Protein AF-A0A1A9CSK3-F1 (afdb_monomer)

Solvent-accessible surface area (backbone atoms only — not comparable to full-atom values): 4413 Å² total; per-residue (Å²): 98,69,92,70,68,52,54,65,67,52,52,33,60,72,73,69,51,85,70,86,53,77,62,53,79,75,56,72,80,48,73,66,58,53,52,52,50,51,51,51,51,50,51,51,50,52,52,50,50,54,55,45,38,75,75,43,70,69,50,94,51,62,73,61,23,53,58,40,57,79,73,108

Mean predicted aligned error: 3.85 Å

Radius of gyration: 17.13 Å; Cα contacts (8 Å, |Δi|>4): 38; chains: 1; bounding box: 37×23×42 Å

Foldseek 3Di:
DVVLVQDPLVVCVVVVHDDPDPVNVVDDDDPVSVVSVVVVVVVVVVVVLVVVCVVPQADPPVVSRVVSVVVD

Secondary structure (DSSP, 8-state):
-GGGT--HHHHHHHHT----SSGGGT----HHHHHHHHHHHHHHHHHHHHHHHHH-S--SSHHHHHHHHHT-

pLDDT: mean 94.17, std 5.25, range [77.81, 98.38]

Sequence (72 aa):
MEDLGTEKVLMDQRMGHIDGSVSARYAHVTPGMRKRLVLGLTEQWEAALAARLSMCPKSPVHVLDALLRVRR

Structure (mmCIF, N/CA/C/O backbone):
data_AF-A0A1A9CSK3-F1
#
_entry.id   AF-A0A1A9CSK3-F1
#
loop_
_atom_site.group_PDB
_atom_site.id
_atom_site.type_symbol
_atom_site.label_atom_id
_atom_site.label_alt_id
_atom_site.label_comp_id
_atom_site.label_asym_id
_atom_site.label_entity_id
_atom_site.label_seq_id
_atom_site.pdbx_PDB_ins_code
_atom_site.Cartn_x
_atom_site.Cartn_y
_atom_site.Cartn_z
_atom_site.occupancy
_atom_site.B_iso_or_equiv
_atom_site.auth_seq_id
_atom_site.auth_comp_id
_atom_site.auth_asym_id
_atom_site.auth_atom_id
_atom_site.pdbx_PDB_model_num
ATOM 1 N N . MET A 1 1 ? 9.985 -0.674 1.886 1.00 86.25 1 MET A N 1
ATOM 2 C CA . MET A 1 1 ? 9.920 -1.031 0.445 1.00 86.25 1 MET A CA 1
ATOM 3 C C . MET A 1 1 ? 11.093 -1.921 0.065 1.00 86.25 1 MET A C 1
ATOM 5 O O . MET A 1 1 ? 10.873 -2.898 -0.638 1.00 86.25 1 MET A O 1
ATOM 9 N N . GLU A 1 2 ? 12.294 -1.643 0.576 1.00 93.12 2 GLU A N 1
ATOM 10 C CA . GLU A 1 2 ? 13.469 -2.512 0.403 1.00 93.12 2 GLU A CA 1
ATOM 11 C C . GLU A 1 2 ? 13.240 -3.933 0.936 1.00 93.12 2 GLU A C 1
ATOM 13 O O . GLU A 1 2 ? 13.430 -4.878 0.181 1.00 93.12 2 GLU A O 1
ATOM 18 N N . ASP A 1 3 ? 12.687 -4.092 2.146 1.00 93.94 3 ASP A N 1
ATOM 19 C CA . ASP A 1 3 ? 12.351 -5.421 2.704 1.00 93.94 3 ASP A CA 1
ATOM 20 C C . ASP A 1 3 ? 11.317 -6.205 1.875 1.00 93.94 3 ASP A C 1
ATOM 22 O O . ASP A 1 3 ? 11.236 -7.425 1.961 1.00 93.94 3 ASP A O 1
ATOM 26 N N . LEU A 1 4 ? 10.531 -5.511 1.042 1.00 94.75 4 LEU A N 1
ATOM 27 C CA . LEU A 1 4 ? 9.598 -6.135 0.095 1.00 94.75 4 LEU A CA 1
ATOM 28 C C . LEU A 1 4 ? 10.272 -6.523 -1.232 1.00 94.75 4 LEU A C 1
ATOM 30 O O . LEU A 1 4 ? 9.587 -6.938 -2.164 1.00 94.75 4 LEU A O 1
ATOM 34 N N . GLY A 1 5 ? 11.583 -6.309 -1.370 1.00 95.00 5 GLY A N 1
ATOM 35 C CA . GLY A 1 5 ? 12.313 -6.501 -2.621 1.00 95.00 5 GLY A CA 1
ATOM 36 C C . GLY A 1 5 ? 11.850 -5.563 -3.739 1.00 95.00 5 GLY A C 1
ATOM 37 O O . GLY A 1 5 ? 11.945 -5.914 -4.913 1.00 95.00 5 GLY A O 1
ATOM 38 N N . THR A 1 6 ? 11.298 -4.391 -3.396 1.00 95.69 6 THR A N 1
ATOM 39 C CA . THR A 1 6 ? 10.808 -3.445 -4.409 1.00 95.69 6 THR A CA 1
ATOM 40 C C . THR A 1 6 ? 11.975 -2.921 -5.231 1.00 95.69 6 THR A C 1
ATOM 42 O O . THR A 1 6 ? 12.993 -2.513 -4.681 1.00 95.69 6 THR A O 1
ATOM 45 N N . GLU A 1 7 ? 11.836 -2.883 -6.551 1.00 94.25 7 GLU A N 1
ATOM 46 C CA . GLU A 1 7 ? 12.913 -2.425 -7.416 1.00 94.25 7 GLU A CA 1
ATOM 47 C C . GLU A 1 7 ? 13.158 -0.918 -7.256 1.00 94.25 7 GLU A C 1
ATOM 49 O O . GLU A 1 7 ? 12.220 -0.115 -7.187 1.00 94.25 7 GLU A O 1
ATOM 54 N N . LYS A 1 8 ? 14.434 -0.517 -7.270 1.00 92.50 8 LYS A N 1
ATOM 55 C CA . LYS A 1 8 ? 14.872 0.867 -7.027 1.00 92.50 8 LYS A CA 1
ATOM 56 C C . LYS A 1 8 ? 14.150 1.905 -7.887 1.00 92.50 8 LYS A C 1
ATOM 58 O O . LYS A 1 8 ? 13.680 2.900 -7.352 1.00 92.50 8 LYS A O 1
ATOM 63 N N . VAL A 1 9 ? 13.954 1.634 -9.178 1.00 94.00 9 VAL A N 1
ATOM 64 C CA . VAL A 1 9 ? 13.249 2.555 -10.089 1.00 94.00 9 VAL A CA 1
ATOM 65 C C . VAL A 1 9 ? 11.798 2.831 -9.663 1.00 94.00 9 VAL A C 1
ATOM 67 O O . VAL A 1 9 ? 11.290 3.935 -9.852 1.00 94.00 9 VAL A O 1
ATOM 70 N N . LEU A 1 10 ? 11.118 1.854 -9.052 1.00 95.12 10 LEU A N 1
ATOM 71 C CA . LEU A 1 10 ? 9.768 2.040 -8.519 1.00 95.12 10 LEU A CA 1
ATOM 72 C C . LEU A 1 10 ? 9.798 2.762 -7.166 1.00 95.12 10 LEU A C 1
ATOM 74 O O . LEU A 1 10 ? 8.932 3.602 -6.919 1.00 95.12 10 LEU A O 1
ATOM 78 N N . MET A 1 11 ? 10.790 2.477 -6.316 1.00 94.38 11 MET A N 1
ATOM 79 C CA . MET A 1 11 ? 10.996 3.212 -5.061 1.00 94.38 11 MET A CA 1
ATOM 80 C C . MET A 1 11 ? 11.239 4.699 -5.336 1.00 94.38 11 MET A C 1
ATOM 82 O O . MET A 1 11 ? 10.503 5.542 -4.830 1.00 94.38 11 MET A O 1
ATOM 86 N N . ASP A 1 12 ? 12.185 5.014 -6.217 1.00 93.94 12 ASP A N 1
ATOM 87 C CA . ASP A 1 12 ? 12.547 6.387 -6.568 1.00 93.94 12 ASP A CA 1
ATOM 88 C C . ASP A 1 12 ? 11.363 7.136 -7.192 1.00 93.94 12 ASP A C 1
ATOM 90 O O . ASP A 1 12 ? 11.027 8.236 -6.751 1.00 93.94 12 ASP A O 1
ATOM 94 N N . GLN A 1 13 ? 10.624 6.504 -8.112 1.00 93.12 13 GLN A N 1
ATOM 95 C CA . GLN A 1 13 ? 9.403 7.099 -8.659 1.00 93.12 13 GLN A CA 1
ATOM 96 C C . GLN A 1 13 ? 8.344 7.374 -7.576 1.00 93.12 13 GLN A C 1
ATOM 98 O O . GLN A 1 13 ? 7.623 8.369 -7.654 1.00 93.12 13 GLN A O 1
ATOM 103 N N . ARG A 1 14 ? 8.201 6.499 -6.571 1.00 93.94 14 ARG A N 1
ATOM 104 C CA . ARG A 1 14 ? 7.223 6.698 -5.491 1.00 93.94 14 ARG A CA 1
ATOM 105 C C . ARG A 1 14 ? 7.616 7.805 -4.523 1.00 93.94 14 ARG A C 1
ATOM 107 O O . ARG A 1 14 ? 6.724 8.503 -4.045 1.00 93.94 14 ARG A O 1
ATOM 114 N N . MET A 1 15 ? 8.911 7.963 -4.280 1.00 93.19 15 MET A N 1
ATOM 115 C CA . MET A 1 15 ? 9.465 8.993 -3.403 1.00 93.19 15 MET A CA 1
ATOM 116 C C . MET A 1 15 ? 9.662 10.340 -4.111 1.00 93.19 15 MET A C 1
ATOM 118 O O . MET A 1 15 ? 9.960 11.334 -3.458 1.00 93.19 15 MET A O 1
ATOM 122 N N . GLY A 1 16 ? 9.465 10.395 -5.433 1.00 91.25 16 GLY A N 1
ATOM 123 C CA . GLY A 1 16 ? 9.672 11.606 -6.229 1.00 91.25 16 GLY A CA 1
ATOM 124 C C . GLY A 1 16 ? 11.148 11.921 -6.473 1.00 91.25 16 GLY A C 1
ATOM 125 O O . GLY A 1 16 ? 11.489 13.060 -6.784 1.00 91.25 16 GLY A O 1
ATOM 126 N N . HIS A 1 17 ? 12.029 10.931 -6.329 1.00 91.88 17 HIS A N 1
ATOM 127 C CA . HIS A 1 17 ? 13.444 11.093 -6.624 1.00 91.88 17 HIS A CA 1
ATOM 128 C C . HIS A 1 17 ? 13.671 11.165 -8.135 1.00 91.88 17 HIS A 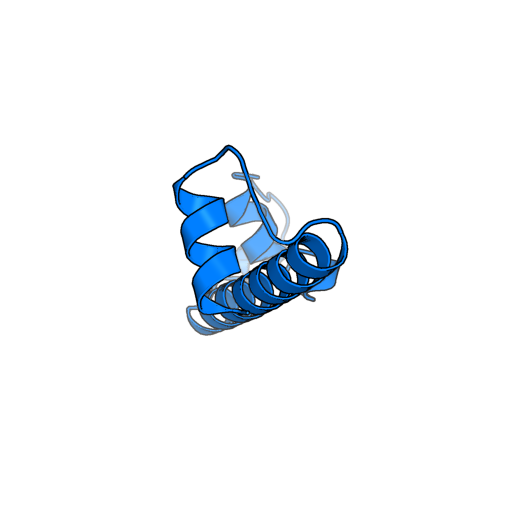C 1
ATOM 130 O O . HIS A 1 17 ? 13.135 10.365 -8.905 1.00 91.88 17 HIS A O 1
ATOM 136 N N . ILE A 1 18 ? 14.512 12.110 -8.549 1.00 80.12 18 ILE A N 1
ATOM 137 C CA . ILE A 1 18 ? 15.007 12.195 -9.921 1.00 80.12 18 ILE A CA 1
ATOM 138 C C . ILE A 1 18 ? 16.290 11.364 -9.991 1.00 80.12 18 ILE A C 1
ATOM 140 O O . ILE A 1 18 ? 17.291 11.721 -9.371 1.00 80.12 18 ILE A O 1
ATOM 144 N N 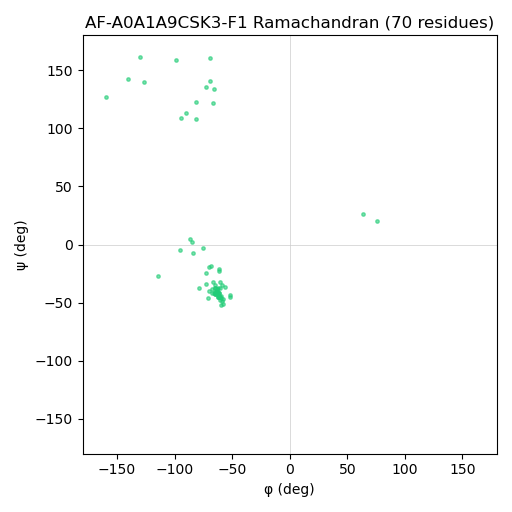. ASP A 1 19 ? 16.259 10.259 -10.737 1.00 77.81 19 ASP A N 1
ATOM 145 C CA . ASP A 1 19 ? 17.434 9.415 -10.967 1.00 77.81 19 ASP A CA 1
ATOM 146 C C . ASP A 1 19 ? 18.132 9.821 -12.276 1.00 77.81 19 ASP A C 1
ATOM 148 O O . ASP A 1 19 ? 17.615 9.608 -13.372 1.00 77.81 19 ASP A O 1
ATOM 152 N N . GLY A 1 20 ? 19.311 10.437 -12.151 1.00 79.12 20 GLY A N 1
ATOM 153 C CA . GLY A 1 20 ? 20.163 10.831 -13.279 1.00 79.12 20 GLY A CA 1
ATOM 154 C C . GLY A 1 20 ? 21.117 9.734 -13.765 1.00 79.12 20 GLY A C 1
ATOM 155 O O . GLY A 1 20 ? 21.964 10.001 -14.620 1.00 79.12 20 GLY A O 1
ATOM 156 N N . SER A 1 21 ? 21.041 8.522 -13.210 1.00 84.81 21 SER A N 1
ATOM 157 C CA . SER A 1 21 ? 21.934 7.422 -13.568 1.00 84.81 21 SER A CA 1
ATOM 158 C C . SER A 1 21 ? 21.688 6.892 -14.986 1.00 84.81 21 SER A C 1
ATOM 160 O O . SER A 1 21 ? 20.621 7.050 -15.581 1.00 84.81 21 SER A O 1
ATOM 162 N N . VAL A 1 22 ? 22.684 6.195 -15.541 1.00 83.88 22 VAL A N 1
ATOM 163 C CA . VAL A 1 22 ? 22.530 5.486 -16.824 1.00 83.88 22 VAL A CA 1
ATOM 164 C C . VAL A 1 22 ? 21.455 4.400 -16.722 1.00 83.88 22 VAL A C 1
ATOM 166 O O . VAL A 1 22 ? 20.676 4.228 -17.656 1.00 83.88 22 VAL A O 1
ATOM 169 N N . SER A 1 23 ? 21.364 3.712 -15.581 1.00 81.75 23 SER A N 1
ATOM 170 C CA . SE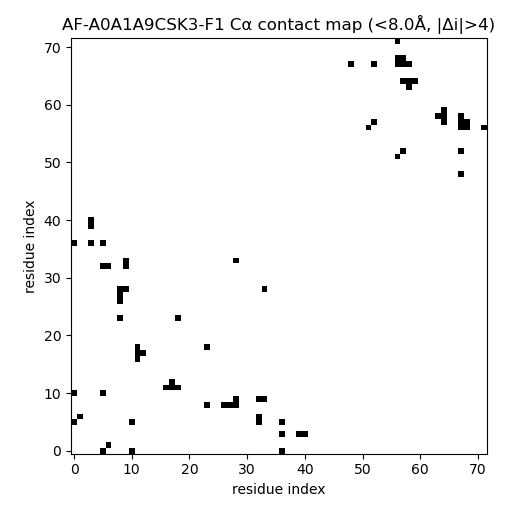R A 1 23 ? 20.347 2.686 -15.326 1.00 81.75 23 SER A CA 1
ATOM 171 C C . SER A 1 23 ? 18.926 3.236 -15.450 1.00 81.75 23 SER A C 1
ATOM 173 O O . SER A 1 23 ? 18.059 2.543 -15.980 1.00 81.75 23 SER A O 1
ATOM 175 N N . ALA A 1 24 ? 18.695 4.495 -15.059 1.00 81.81 24 ALA A N 1
ATOM 176 C CA . ALA A 1 24 ? 17.396 5.157 -15.183 1.00 81.81 24 ALA A CA 1
ATOM 177 C C . ALA A 1 24 ? 16.904 5.281 -16.635 1.00 81.81 24 ALA A C 1
ATOM 179 O O . ALA A 1 24 ? 15.703 5.379 -16.877 1.00 81.81 24 ALA A O 1
ATOM 180 N N . ARG A 1 25 ? 17.814 5.242 -17.620 1.00 84.56 25 ARG A N 1
ATOM 181 C CA . ARG A 1 25 ? 17.450 5.271 -19.047 1.00 84.56 25 ARG A CA 1
ATOM 182 C C . ARG A 1 25 ? 16.824 3.968 -19.533 1.00 84.56 25 ARG A C 1
ATOM 184 O O . ARG A 1 25 ? 16.102 3.996 -20.522 1.00 84.56 25 ARG A O 1
ATOM 191 N N . TYR A 1 26 ? 17.115 2.853 -18.868 1.00 88.38 26 TYR A N 1
ATOM 192 C CA . TYR A 1 26 ? 16.703 1.515 -19.304 1.00 88.38 26 TYR A CA 1
ATOM 193 C C . TYR A 1 26 ? 15.718 0.853 -18.340 1.00 88.38 26 TYR A C 1
ATOM 195 O O . TYR A 1 26 ? 14.927 0.001 -18.741 1.00 88.38 26 TYR A O 1
ATOM 203 N N . ALA A 1 27 ? 15.761 1.222 -17.061 1.00 89.69 27 ALA A N 1
ATOM 204 C CA . ALA A 1 27 ? 14.827 0.730 -16.070 1.00 89.69 27 ALA A CA 1
ATOM 205 C C . ALA A 1 27 ? 13.523 1.529 -16.150 1.00 89.69 27 ALA A C 1
ATOM 207 O O . ALA A 1 27 ? 13.501 2.746 -15.969 1.00 89.69 27 ALA A O 1
ATOM 208 N N . HIS A 1 28 ? 12.412 0.831 -16.373 1.00 92.12 28 HIS A N 1
ATOM 209 C CA . HIS A 1 28 ? 11.087 1.436 -16.398 1.00 92.12 28 HIS A CA 1
ATOM 210 C C . HIS A 1 28 ? 10.155 0.711 -15.441 1.00 92.12 28 HIS A C 1
ATOM 212 O O . HIS A 1 28 ? 10.150 -0.517 -15.348 1.00 92.12 28 HIS A O 1
ATOM 218 N N . VAL A 1 29 ? 9.332 1.486 -14.737 1.00 94.56 29 VAL A N 1
ATOM 219 C CA . VAL A 1 29 ? 8.299 0.920 -13.876 1.00 94.56 29 VAL A CA 1
ATOM 220 C C . VAL A 1 29 ? 7.265 0.209 -14.734 1.00 94.56 29 VAL A C 1
ATOM 222 O O . VAL A 1 29 ? 6.602 0.822 -15.568 1.00 94.56 29 VAL A O 1
ATOM 225 N N . THR A 1 30 ? 7.077 -1.078 -14.469 1.00 96.44 30 THR A N 1
ATOM 226 C CA . THR A 1 30 ? 6.059 -1.891 -15.132 1.00 96.44 30 THR A CA 1
ATOM 227 C C . THR A 1 30 ? 4.808 -2.034 -14.259 1.00 96.44 30 THR A C 1
ATOM 229 O O . THR A 1 30 ? 4.880 -1.918 -13.028 1.00 96.44 30 THR A O 1
ATOM 232 N N . PRO A 1 31 ? 3.645 -2.356 -14.853 1.00 97.81 31 PRO A N 1
ATOM 233 C CA . PRO A 1 31 ? 2.443 -2.688 -14.088 1.00 97.81 31 PRO A CA 1
ATOM 234 C C . PRO A 1 31 ? 2.653 -3.851 -13.104 1.00 97.81 31 PRO A C 1
ATOM 236 O O . PRO A 1 31 ? 2.132 -3.820 -11.991 1.00 97.81 31 PRO A O 1
ATOM 239 N N . GLY A 1 32 ? 3.457 -4.853 -13.481 1.00 97.75 32 GLY A N 1
ATOM 240 C CA . GLY A 1 32 ? 3.754 -6.012 -12.635 1.00 97.75 32 GLY A CA 1
ATOM 241 C C . GLY A 1 32 ? 4.503 -5.643 -11.353 1.00 97.75 32 GLY A C 1
ATOM 242 O O . GLY A 1 32 ? 4.152 -6.133 -10.282 1.00 97.75 32 GLY A O 1
ATOM 243 N N . MET A 1 33 ? 5.470 -4.725 -11.440 1.00 97.69 33 MET A N 1
ATOM 244 C CA . MET A 1 33 ? 6.203 -4.218 -10.271 1.00 97.69 33 MET A CA 1
ATOM 245 C C . MET A 1 33 ? 5.262 -3.503 -9.300 1.00 97.69 33 MET A C 1
ATOM 247 O O . MET A 1 33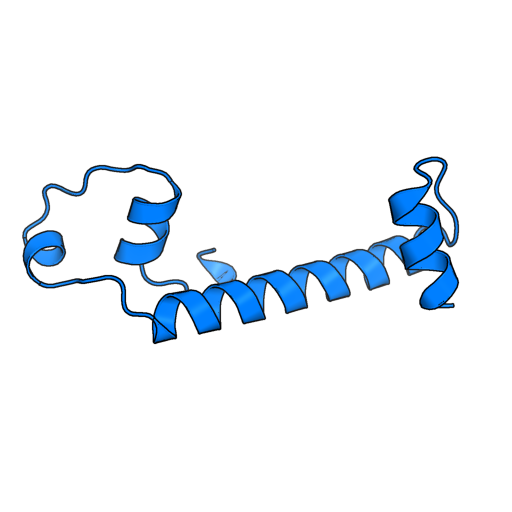 ? 5.277 -3.774 -8.102 1.00 97.69 33 MET A O 1
ATOM 251 N N . ARG A 1 34 ? 4.367 -2.648 -9.819 1.00 98.00 34 ARG A N 1
ATOM 252 C CA . ARG A 1 34 ? 3.357 -1.974 -8.986 1.00 98.00 34 ARG A CA 1
ATOM 253 C C . ARG A 1 34 ? 2.431 -2.973 -8.307 1.00 98.00 34 ARG A C 1
ATOM 255 O O . ARG A 1 34 ? 2.157 -2.828 -7.122 1.00 98.00 34 ARG A O 1
ATOM 262 N N . LYS A 1 35 ? 1.968 -3.989 -9.041 1.00 98.25 35 LYS A N 1
ATOM 263 C CA . LYS A 1 35 ? 1.087 -5.025 -8.493 1.00 98.25 35 LYS A CA 1
ATOM 264 C C . LYS A 1 35 ? 1.766 -5.785 -7.351 1.00 98.25 35 LYS A C 1
ATOM 266 O O . LYS A 1 35 ? 1.143 -5.961 -6.310 1.00 98.25 35 LYS A O 1
ATOM 271 N N . ARG A 1 36 ? 3.033 -6.184 -7.522 1.00 98.19 36 ARG A N 1
ATOM 272 C CA . ARG A 1 36 ? 3.815 -6.842 -6.460 1.00 98.19 36 ARG A CA 1
ATOM 273 C C . ARG A 1 36 ? 3.997 -5.945 -5.240 1.00 98.19 36 ARG A C 1
ATOM 275 O O . ARG A 1 36 ? 3.769 -6.402 -4.129 1.00 98.19 36 ARG A O 1
ATOM 282 N N . LEU A 1 37 ? 4.340 -4.672 -5.447 1.00 97.44 37 LEU A N 1
ATOM 283 C CA . LEU A 1 37 ? 4.473 -3.712 -4.352 1.00 97.44 37 LEU A CA 1
ATOM 284 C C . LEU A 1 37 ? 3.164 -3.570 -3.565 1.00 97.44 37 LEU A C 1
ATOM 286 O O . LEU A 1 37 ? 3.179 -3.626 -2.341 1.00 97.44 37 LEU A O 1
ATOM 290 N N . VAL A 1 38 ? 2.040 -3.384 -4.261 1.00 98.00 38 VAL A N 1
ATOM 291 C CA . VAL A 1 38 ? 0.723 -3.247 -3.622 1.00 98.00 38 VAL A CA 1
ATOM 292 C C . VAL A 1 38 ? 0.390 -4.498 -2.818 1.00 98.00 38 VAL A C 1
ATOM 294 O O . VAL A 1 38 ? 0.009 -4.370 -1.662 1.00 98.00 38 VAL A O 1
ATOM 297 N N . LEU A 1 39 ? 0.601 -5.688 -3.389 1.00 98.38 39 LEU A N 1
ATOM 298 C CA . LEU A 1 39 ? 0.368 -6.954 -2.694 1.00 98.38 39 LEU A CA 1
ATOM 299 C C . LEU A 1 39 ? 1.199 -7.053 -1.405 1.00 98.38 39 LEU A C 1
ATOM 301 O O . LEU A 1 39 ? 0.632 -7.262 -0.337 1.00 98.38 39 LEU A O 1
ATOM 305 N N . GLY A 1 40 ? 2.510 -6.807 -1.480 1.00 97.75 40 GLY A N 1
ATOM 306 C CA . GLY A 1 40 ? 3.388 -6.871 -0.307 1.00 97.75 40 GLY A CA 1
ATOM 307 C C . GLY A 1 40 ? 3.066 -5.813 0.756 1.00 97.75 40 GLY A C 1
ATOM 308 O O . GLY A 1 40 ? 3.160 -6.078 1.952 1.00 97.75 40 GLY A O 1
ATOM 309 N N . LEU A 1 41 ? 2.640 -4.610 0.353 1.00 97.62 41 LEU A N 1
ATOM 310 C CA . LEU A 1 41 ? 2.166 -3.590 1.296 1.00 97.62 41 LEU A CA 1
ATOM 311 C C . LEU A 1 41 ? 0.849 -3.998 1.965 1.00 97.62 41 LEU A C 1
ATOM 313 O O . LEU A 1 41 ? 0.678 -3.754 3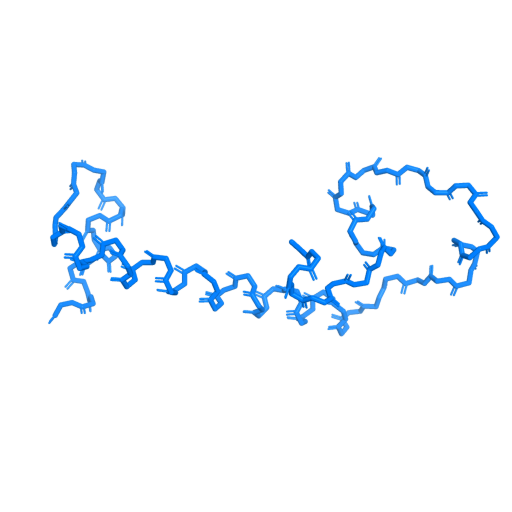.158 1.00 97.62 41 LEU A O 1
ATOM 317 N N . THR A 1 42 ? -0.066 -4.630 1.227 1.00 98.12 42 THR A N 1
ATOM 318 C CA . THR A 1 42 ? -1.309 -5.171 1.786 1.00 98.12 42 THR A CA 1
ATOM 319 C C . THR A 1 42 ? -1.028 -6.286 2.791 1.00 98.12 42 THR A C 1
ATOM 321 O O . THR A 1 42 ? -1.611 -6.283 3.869 1.00 98.12 42 THR A O 1
ATOM 324 N N . GLU A 1 43 ? -0.100 -7.194 2.497 1.00 97.94 43 GLU A N 1
ATOM 325 C CA . GLU A 1 43 ? 0.302 -8.253 3.431 1.00 97.94 43 GLU A CA 1
ATOM 326 C C . GLU A 1 43 ? 0.901 -7.678 4.721 1.00 97.94 43 GLU A C 1
ATOM 328 O O . GLU A 1 43 ? 0.501 -8.071 5.818 1.00 97.94 43 GLU A O 1
ATOM 333 N N . GLN A 1 44 ? 1.797 -6.690 4.61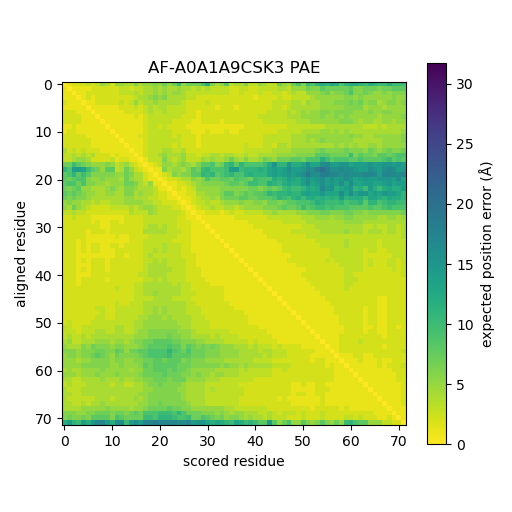5 1.00 97.94 44 GLN A N 1
ATOM 334 C CA . GLN A 1 44 ? 2.345 -6.011 5.794 1.00 97.94 44 GLN A CA 1
ATOM 335 C C . GLN A 1 44 ? 1.275 -5.268 6.597 1.00 97.94 44 GLN A C 1
ATOM 337 O O . GLN A 1 44 ? 1.316 -5.271 7.826 1.00 97.94 44 GLN A O 1
ATOM 342 N N . TRP A 1 45 ? 0.307 -4.649 5.921 1.00 97.50 45 TRP A N 1
ATOM 343 C CA . TRP A 1 45 ? -0.828 -4.009 6.578 1.00 97.50 45 TRP A CA 1
ATOM 344 C C . TRP A 1 45 ? -1.656 -5.012 7.390 1.00 97.50 45 TRP A C 1
ATOM 346 O O . TRP A 1 45 ? -1.948 -4.765 8.560 1.00 97.50 45 TRP A O 1
ATOM 356 N N . GLU A 1 46 ? -1.991 -6.164 6.810 1.00 97.75 46 GLU A N 1
ATOM 357 C CA . GLU A 1 46 ? -2.746 -7.205 7.512 1.00 97.75 46 GLU A CA 1
ATOM 358 C C . GLU A 1 46 ? -1.959 -7.795 8.690 1.00 97.75 46 GLU A C 1
ATOM 360 O O . GLU A 1 46 ? -2.509 -7.963 9.781 1.00 97.75 46 GLU A O 1
ATOM 365 N N . ALA A 1 47 ? -0.653 -8.025 8.520 1.00 97.44 47 ALA A N 1
ATOM 366 C CA . ALA A 1 47 ? 0.222 -8.461 9.606 1.00 97.44 47 ALA A CA 1
ATOM 367 C C . ALA A 1 47 ? 0.274 -7.428 10.747 1.00 97.44 47 ALA A C 1
ATOM 369 O O . ALA A 1 47 ? 0.194 -7.790 11.924 1.00 97.44 47 ALA A O 1
ATOM 370 N N . ALA A 1 48 ? 0.339 -6.136 10.416 1.00 97.19 48 ALA A N 1
ATOM 371 C CA . ALA A 1 48 ? 0.304 -5.059 11.399 1.00 97.19 48 ALA A CA 1
ATOM 372 C C . ALA A 1 48 ? -1.040 -4.998 12.142 1.00 97.19 48 ALA A C 1
ATOM 374 O O . ALA A 1 48 ? -1.056 -4.767 13.351 1.00 97.19 48 ALA A O 1
ATOM 375 N N . LEU A 1 49 ? -2.166 -5.250 11.465 1.00 97.75 49 LEU A N 1
ATOM 376 C CA . LEU A 1 49 ? -3.475 -5.349 12.118 1.00 97.75 49 LEU A CA 1
ATOM 377 C C . LEU A 1 49 ? -3.556 -6.548 13.068 1.00 97.75 49 LEU A C 1
ATOM 379 O O . LEU A 1 49 ? -4.067 -6.396 14.178 1.00 97.75 49 LEU A O 1
ATOM 383 N N . ALA A 1 50 ? -3.019 -7.708 12.682 1.00 97.81 50 ALA A N 1
ATOM 384 C CA . ALA A 1 50 ? -2.949 -8.881 13.553 1.00 97.81 50 ALA A CA 1
ATOM 385 C C . ALA A 1 50 ? -2.085 -8.613 14.799 1.00 97.81 50 ALA A C 1
ATOM 387 O O . ALA A 1 50 ? -2.506 -8.892 15.924 1.00 97.81 50 ALA A O 1
ATOM 388 N N . ALA A 1 51 ? -0.916 -7.989 14.620 1.00 97.88 51 ALA A N 1
ATOM 389 C CA . ALA A 1 51 ? -0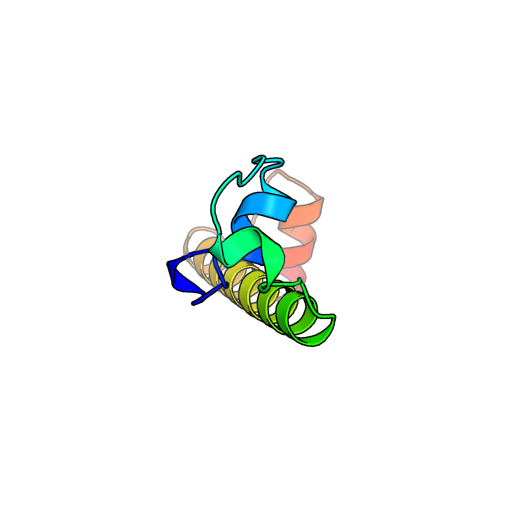.066 -7.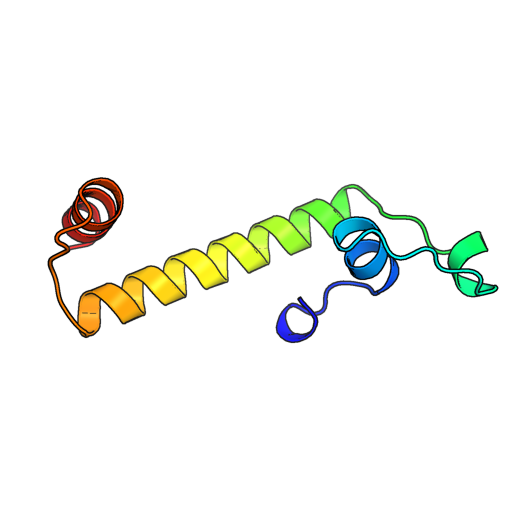559 15.728 1.00 97.88 51 ALA A CA 1
ATOM 390 C C . ALA A 1 51 ? -0.771 -6.518 16.615 1.00 97.88 51 ALA A C 1
ATOM 392 O O . ALA A 1 51 ? -0.716 -6.581 17.841 1.00 97.88 51 ALA A O 1
ATOM 393 N N . ARG A 1 52 ? -1.500 -5.571 16.019 1.00 97.62 52 ARG A N 1
ATOM 394 C CA . ARG A 1 52 ? -2.265 -4.574 16.772 1.00 97.62 52 ARG A CA 1
ATOM 395 C C . ARG A 1 52 ? -3.394 -5.213 17.584 1.00 97.62 52 ARG A C 1
ATOM 397 O O . ARG A 1 52 ? -3.644 -4.750 18.700 1.00 97.62 52 ARG A O 1
ATOM 404 N N . LEU A 1 53 ? -4.059 -6.238 17.048 1.00 97.44 53 LEU A N 1
ATOM 405 C CA . LEU A 1 53 ? -5.121 -6.983 17.728 1.00 97.44 53 LEU A CA 1
ATOM 406 C C . LEU A 1 53 ? -4.583 -7.734 18.953 1.00 97.44 53 LEU A C 1
ATOM 408 O O . LEU A 1 53 ? -5.220 -7.688 20.006 1.00 97.44 53 LEU A O 1
ATOM 412 N N . SER A 1 54 ? -3.408 -8.369 18.840 1.00 97.31 54 SER A N 1
ATOM 413 C CA . SER A 1 54 ? -2.781 -9.091 19.958 1.00 97.31 54 SER A CA 1
ATOM 414 C C . SER A 1 54 ? -2.342 -8.160 21.092 1.00 97.31 54 SER A C 1
ATOM 416 O O . SER A 1 54 ? -2.426 -8.536 22.258 1.00 97.31 54 SER A O 1
ATOM 418 N N . MET A 1 55 ? -1.936 -6.928 20.767 1.00 96.94 55 MET A N 1
ATOM 419 C CA . MET A 1 55 ? -1.595 -5.906 21.761 1.00 96.94 55 MET A CA 1
ATOM 420 C C . MET A 1 55 ? -2.829 -5.371 22.498 1.00 96.94 55 MET A C 1
ATOM 422 O O . MET A 1 55 ? -2.799 -5.203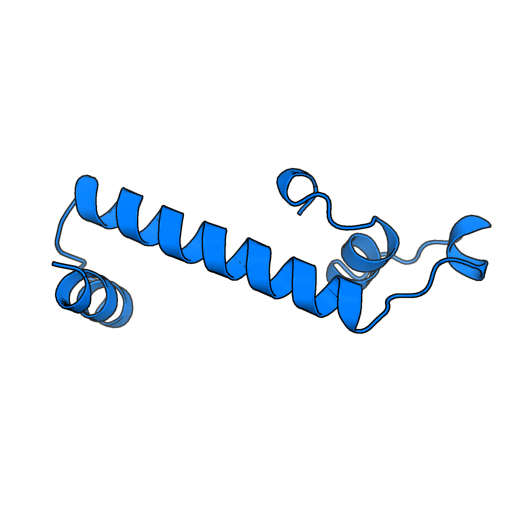 23.715 1.00 96.94 55 MET A O 1
ATOM 426 N N . CYS A 1 56 ? -3.908 -5.053 21.774 1.00 96.69 56 CYS A N 1
ATOM 427 C CA . CYS A 1 56 ? -5.164 -4.608 22.378 1.00 96.69 56 CYS A CA 1
ATOM 428 C C . CYS A 1 56 ? -6.349 -4.803 21.413 1.00 96.69 56 CYS A C 1
ATOM 430 O O . CYS A 1 56 ? -6.343 -4.257 20.310 1.00 96.69 56 CYS A O 1
ATOM 432 N N . PRO A 1 57 ? -7.436 -5.478 21.819 1.00 95.44 57 PRO A N 1
ATOM 433 C CA . PRO A 1 57 ? -8.525 -5.827 20.907 1.00 95.44 57 PRO A CA 1
ATOM 434 C C . PRO A 1 57 ? -9.455 -4.661 20.527 1.00 95.44 57 PRO A C 1
ATOM 436 O O . PRO A 1 57 ? -10.389 -4.858 19.754 1.00 95.44 57 PRO A O 1
ATOM 439 N N . LYS A 1 58 ? -9.250 -3.462 21.088 1.00 96.81 58 LYS A N 1
ATOM 440 C CA . LYS A 1 58 ? -10.071 -2.269 20.835 1.00 96.81 58 LYS A CA 1
ATOM 441 C C . LYS A 1 58 ? -9.207 -1.057 20.494 1.00 96.81 58 LYS A C 1
ATOM 443 O O . LYS A 1 58 ? -8.007 -1.010 20.791 1.00 96.81 58 LYS A O 1
ATOM 448 N N . SER A 1 59 ? -9.824 -0.054 19.884 1.00 97.25 59 SER A N 1
ATOM 449 C CA . SER A 1 59 ? -9.186 1.222 19.570 1.00 97.25 59 SER A CA 1
ATOM 450 C C . SER A 1 59 ? -10.147 2.396 19.796 1.00 97.25 59 SER A C 1
ATOM 452 O O . SER A 1 59 ? -11.329 2.282 19.486 1.00 97.25 59 SER A O 1
ATOM 454 N N . PRO A 1 60 ? -9.671 3.553 20.295 1.00 97.19 60 PRO A N 1
ATOM 455 C CA . PRO A 1 60 ? -10.468 4.782 20.292 1.00 97.19 60 PRO A CA 1
ATOM 456 C C . PRO A 1 60 ? -10.662 5.347 18.873 1.00 97.19 60 PRO A C 1
ATOM 458 O O . PRO A 1 60 ? -11.569 6.138 18.633 1.00 97.19 60 PRO A O 1
ATOM 461 N N . VAL A 1 61 ? -9.825 4.943 17.910 1.00 97.62 61 VAL A N 1
ATOM 462 C CA . VAL A 1 61 ? -9.968 5.329 16.502 1.00 97.62 61 VAL A CA 1
ATOM 463 C C . VAL A 1 61 ? -11.010 4.427 15.848 1.00 97.62 61 VAL A C 1
ATOM 465 O O . VAL A 1 61 ? -10.724 3.262 15.578 1.00 97.62 61 VAL A O 1
ATOM 468 N N . HIS A 1 62 ? -12.191 4.977 15.558 1.00 98.00 62 HIS A N 1
ATOM 469 C CA . HIS A 1 62 ? -13.356 4.225 15.072 1.00 98.00 62 HIS A CA 1
ATOM 470 C C . HIS A 1 62 ? -13.081 3.323 13.862 1.00 98.00 62 HIS A C 1
ATOM 472 O O . HIS A 1 62 ? -13.500 2.169 13.862 1.00 98.00 62 HIS A O 1
ATOM 478 N N . VAL A 1 63 ? -12.367 3.815 12.842 1.00 97.56 63 VAL A N 1
ATOM 479 C CA . VAL A 1 63 ? -12.071 3.010 11.642 1.00 97.56 63 VAL A CA 1
ATOM 480 C C . VAL A 1 63 ? -11.171 1.814 11.965 1.00 97.56 63 VAL A C 1
ATOM 482 O O . VAL A 1 63 ? -11.440 0.703 11.519 1.00 97.56 63 VAL A O 1
ATOM 485 N N . LEU A 1 64 ? -10.145 2.010 12.798 1.00 97.38 64 LEU A N 1
ATOM 486 C CA . LEU A 1 64 ? -9.270 0.923 13.235 1.00 97.38 64 LEU A CA 1
ATOM 487 C C . LEU A 1 64 ? -10.029 -0.055 14.133 1.00 97.38 64 LEU A C 1
ATOM 489 O O . LEU A 1 64 ? -9.889 -1.260 13.987 1.00 97.38 64 LEU A O 1
ATOM 493 N N . ASP A 1 65 ? -10.856 0.452 15.041 1.00 98.00 65 ASP A N 1
ATOM 494 C CA . ASP A 1 65 ? -11.666 -0.375 15.928 1.00 98.00 65 ASP A CA 1
ATOM 495 C C . ASP A 1 65 ? -12.644 -1.267 15.151 1.00 98.00 65 ASP A C 1
ATOM 497 O O . ASP A 1 65 ? -12.747 -2.457 15.435 1.00 98.00 65 ASP A O 1
ATOM 501 N N . ALA A 1 66 ? -13.289 -0.735 14.109 1.00 97.94 66 ALA A N 1
ATOM 502 C CA . ALA A 1 66 ? -14.118 -1.524 13.202 1.00 97.94 66 ALA A CA 1
ATOM 503 C C . ALA A 1 66 ? -13.308 -2.634 12.507 1.00 97.94 66 ALA A C 1
ATOM 505 O O . ALA A 1 66 ? -13.744 -3.784 12.472 1.00 97.94 66 ALA A O 1
ATOM 506 N N . LEU A 1 67 ? -12.102 -2.319 12.018 1.00 97.44 67 LEU A N 1
ATOM 507 C CA . LEU A 1 67 ? -11.209 -3.301 11.394 1.00 97.44 67 LEU A CA 1
ATOM 508 C C . LEU A 1 67 ? -10.756 -4.398 12.370 1.00 97.44 67 LEU A C 1
ATOM 510 O O . LEU A 1 67 ? -10.670 -5.559 11.970 1.00 97.44 67 LEU A O 1
ATOM 514 N N . LEU A 1 68 ? -10.481 -4.053 13.630 1.00 97.38 68 LEU A N 1
ATOM 515 C CA . LEU A 1 68 ? -10.102 -5.017 14.666 1.00 97.38 68 LEU A CA 1
ATOM 516 C C . LEU A 1 68 ? -11.287 -5.904 15.072 1.00 97.38 68 LEU A C 1
ATOM 518 O O . LEU A 1 68 ? -11.112 -7.107 15.234 1.00 97.38 68 LEU A O 1
ATOM 522 N N . ARG A 1 69 ? -12.502 -5.345 15.181 1.00 96.25 69 ARG A N 1
ATOM 523 C CA . ARG A 1 69 ? -13.712 -6.108 15.541 1.00 96.25 69 ARG A CA 1
ATOM 524 C C . ARG A 1 69 ? -14.069 -7.183 14.522 1.00 96.25 69 ARG A C 1
ATOM 526 O O . ARG A 1 69 ? -14.450 -8.267 14.933 1.00 96.25 69 ARG A O 1
ATOM 533 N N . VAL A 1 70 ? -13.946 -6.898 13.224 1.00 95.88 70 VAL A N 1
ATOM 534 C CA . VAL A 1 70 ? -14.244 -7.874 12.153 1.00 95.88 70 VAL A CA 1
ATOM 535 C C . VAL A 1 70 ? -13.234 -9.034 12.131 1.00 95.88 70 VAL A C 1
ATOM 537 O O . VAL A 1 70 ? -13.520 -10.082 11.565 1.00 95.88 70 VAL A O 1
ATOM 540 N N . ARG A 1 71 ? -12.058 -8.859 12.748 1.00 93.44 71 ARG A N 1
ATOM 541 C CA . ARG A 1 71 ? -10.977 -9.859 12.808 1.00 93.44 71 ARG A CA 1
ATOM 542 C C . ARG A 1 71 ? -10.984 -10.717 14.081 1.00 93.44 71 ARG A C 1
ATOM 544 O O . ARG A 1 71 ? -10.132 -11.593 14.198 1.00 93.44 71 ARG A O 1
ATOM 551 N N . ARG A 1 72 ? -11.872 -10.436 15.037 1.00 84.75 72 ARG A N 1
ATOM 552 C CA . ARG A 1 72 ? -12.003 -11.177 16.299 1.00 84.75 72 ARG A CA 1
ATOM 553 C C . ARG A 1 72 ? -12.994 -12.323 16.156 1.00 84.75 72 ARG A C 1
ATOM 555 O O . ARG A 1 72 ? -12.712 -13.382 16.754 1.00 84.75 72 ARG A O 1
#